Protein AF-A0A150G0C0-F1 (afdb_monomer_lite)

Organism: Gonium pectorale (NCBI:txid33097)

Radius of gyration: 26.47 Å; chains: 1; bounding box: 88×48×53 Å

Foldseek 3Di:
DDDDDDDDPDPDPVPVPDDDDDDDDPDDPVPDDPVVVVVVQCPDPVSVVVDAPPDDVVCCLPPCPDPCVVVDDVVRCPDQLNVQLSLLQVDAQPDDHDSDSVVSNVVSVVVVPVQWDWDQDPPPRDIDTQKDKDKDPWDADPVGTDDPEPDDDPNFTWMWIARVVVRDIDIDGDHHDHDD

Structure (mmCIF, N/CA/C/O backbone):
data_AF-A0A150G0C0-F1
#
_entry.id   AF-A0A150G0C0-F1
#
loop_
_atom_site.group_PDB
_atom_site.id
_atom_site.type_symbol
_atom_site.label_atom_id
_atom_site.label_alt_id
_atom_site.label_comp_id
_atom_site.label_asym_id
_atom_site.label_entity_id
_atom_site.label_seq_id
_atom_site.pdbx_PDB_ins_code
_atom_site.Cartn_x
_atom_site.Cartn_y
_atom_site.Cartn_z
_atom_site.occupancy
_atom_site.B_iso_or_equiv
_atom_site.auth_seq_id
_atom_site.auth_comp_id
_atom_site.auth_asym_id
_atom_site.auth_atom_id
_atom_site.pdbx_PDB_model_num
ATOM 1 N N . MET A 1 1 ? 69.626 -20.879 -21.522 1.00 36.28 1 MET A N 1
ATOM 2 C CA . MET A 1 1 ? 69.870 -21.690 -22.733 1.00 36.28 1 MET A CA 1
ATOM 3 C C . MET A 1 1 ? 69.084 -22.984 -22.584 1.00 36.28 1 MET A C 1
ATOM 5 O O . MET A 1 1 ? 69.017 -23.479 -21.468 1.00 36.28 1 MET A O 1
ATOM 9 N N . VAL A 1 2 ? 68.549 -23.492 -23.699 1.00 30.27 2 VAL A N 1
ATOM 10 C CA . VAL A 1 2 ? 67.695 -24.691 -23.863 1.00 30.27 2 VAL A CA 1
ATOM 11 C C . VAL A 1 2 ? 66.200 -24.449 -23.607 1.00 30.27 2 VAL A C 1
ATOM 13 O O . VAL A 1 2 ? 65.811 -23.893 -22.587 1.00 30.27 2 VAL A O 1
ATOM 16 N N . GLY A 1 3 ? 65.380 -24.830 -24.591 1.00 35.88 3 GLY A N 1
ATOM 17 C CA . GLY A 1 3 ? 63.934 -24.621 -24.627 1.00 35.88 3 GLY A CA 1
ATOM 18 C C . GLY A 1 3 ? 63.169 -25.766 -25.298 1.00 35.88 3 GLY A C 1
ATOM 19 O O . GLY A 1 3 ? 63.693 -26.868 -25.407 1.00 35.88 3 GLY A O 1
ATOM 20 N N . PHE A 1 4 ? 61.973 -25.412 -25.790 1.00 38.12 4 PHE A N 1
ATOM 21 C CA . PHE A 1 4 ? 60.996 -26.142 -26.623 1.00 38.12 4 PHE A CA 1
ATOM 22 C C . PHE A 1 4 ? 60.201 -27.315 -26.018 1.00 38.12 4 PHE A C 1
ATOM 24 O O . PHE A 1 4 ? 60.747 -28.264 -25.471 1.00 38.12 4 PHE A O 1
ATOM 31 N N . GLY A 1 5 ? 58.881 -27.270 -26.252 1.00 28.73 5 GLY A N 1
ATOM 32 C CA . GLY A 1 5 ? 57.941 -28.387 -26.108 1.00 28.73 5 GLY A CA 1
ATOM 33 C C . GLY A 1 5 ? 56.489 -27.904 -26.167 1.00 28.73 5 GLY A C 1
ATOM 34 O O . GLY A 1 5 ? 55.975 -27.391 -25.183 1.00 28.73 5 GLY A O 1
ATOM 35 N N . GLY A 1 6 ? 55.865 -27.982 -27.345 1.00 35.31 6 GLY A N 1
ATOM 36 C CA . GLY A 1 6 ? 54.546 -27.415 -27.632 1.00 35.31 6 GLY A CA 1
ATOM 37 C C . GLY A 1 6 ? 53.336 -28.305 -27.313 1.00 35.31 6 GLY A C 1
ATOM 38 O O . GLY A 1 6 ? 53.461 -29.495 -27.063 1.00 35.31 6 GLY A O 1
ATOM 39 N N . LEU A 1 7 ? 52.175 -27.645 -27.426 1.00 46.19 7 LEU A N 1
ATOM 40 C CA . LEU A 1 7 ? 50.798 -28.123 -27.618 1.00 46.19 7 LEU A CA 1
ATOM 41 C C . LEU A 1 7 ? 50.225 -29.206 -26.684 1.00 46.19 7 LEU A C 1
ATOM 43 O O . LEU A 1 7 ? 50.383 -30.399 -26.910 1.00 46.19 7 LEU A O 1
ATOM 47 N N . ALA A 1 8 ? 49.292 -28.765 -25.839 1.00 33.47 8 ALA A N 1
ATOM 48 C CA . ALA A 1 8 ? 47.972 -29.386 -25.762 1.00 33.47 8 ALA A CA 1
ATOM 49 C C . ALA A 1 8 ? 46.917 -28.279 -25.608 1.00 33.47 8 ALA A C 1
ATOM 51 O O . ALA A 1 8 ? 46.880 -27.566 -24.607 1.00 33.47 8 ALA A O 1
ATOM 52 N N . ARG A 1 9 ? 46.083 -28.092 -26.639 1.00 48.53 9 ARG A N 1
ATOM 53 C CA . ARG A 1 9 ? 44.780 -27.441 -26.474 1.00 48.53 9 ARG A CA 1
ATOM 54 C C . ARG A 1 9 ? 43.940 -28.420 -25.670 1.00 48.53 9 ARG A C 1
ATOM 56 O O . ARG A 1 9 ? 43.545 -29.436 -26.233 1.00 48.53 9 ARG A O 1
ATOM 63 N N . ASP A 1 10 ? 43.691 -28.122 -24.401 1.00 37.78 10 ASP A N 1
ATOM 64 C CA . ASP A 1 10 ? 42.684 -28.850 -23.641 1.00 37.78 10 ASP A CA 1
ATOM 65 C C . ASP A 1 10 ? 41.450 -27.975 -23.409 1.00 37.78 10 ASP A C 1
ATOM 67 O O . ASP A 1 10 ? 41.513 -26.800 -23.036 1.00 37.78 10 ASP A O 1
ATOM 71 N N . HIS A 1 11 ? 40.317 -28.573 -23.745 1.00 43.50 11 HIS A N 1
ATOM 72 C CA . HIS A 1 11 ? 38.978 -28.030 -23.664 1.00 43.50 11 HIS A CA 1
ATOM 73 C C . HIS A 1 11 ? 38.569 -27.960 -22.188 1.00 43.50 11 HIS A C 1
ATOM 75 O O . HIS A 1 11 ? 38.287 -28.998 -21.589 1.00 43.50 11 HIS A O 1
ATOM 81 N N . ARG A 1 12 ? 38.514 -26.741 -21.629 1.00 41.09 12 ARG A N 1
ATOM 82 C CA . ARG A 1 12 ? 37.644 -26.256 -20.525 1.00 41.09 12 ARG A CA 1
ATOM 83 C C . ARG A 1 12 ? 38.339 -25.125 -19.767 1.00 41.09 12 ARG A C 1
ATOM 85 O O . ARG A 1 12 ? 38.672 -25.243 -18.595 1.00 41.09 12 ARG A O 1
ATOM 92 N N . ASP A 1 13 ? 38.523 -23.992 -20.432 1.00 47.03 13 ASP A N 1
ATOM 93 C CA . ASP A 1 13 ? 38.921 -22.763 -19.746 1.00 47.03 13 ASP A CA 1
ATOM 94 C C . ASP A 1 13 ? 37.654 -22.053 -19.228 1.00 47.03 13 ASP A C 1
ATOM 96 O O . ASP A 1 13 ? 37.254 -21.007 -19.732 1.00 47.03 13 ASP A O 1
ATOM 100 N N . LEU A 1 14 ? 36.975 -22.666 -18.244 1.00 43.03 14 LEU A N 1
ATOM 101 C CA . LEU A 1 14 ? 35.836 -22.066 -17.514 1.00 43.03 14 LEU A CA 1
ATOM 102 C C . LEU A 1 14 ? 36.263 -20.854 -16.658 1.00 43.03 14 LEU A C 1
ATOM 104 O O . LEU A 1 14 ? 35.441 -20.241 -15.987 1.00 43.03 14 LEU A O 1
ATOM 108 N N . LEU A 1 15 ? 37.556 -20.517 -16.668 1.00 48.78 15 LEU A N 1
ATOM 109 C CA . LEU A 1 15 ? 38.169 -19.498 -15.825 1.00 48.78 15 LEU A CA 1
ATOM 110 C C . LEU A 1 15 ? 38.477 -18.202 -16.580 1.00 48.78 15 LEU A C 1
ATOM 112 O O . LEU A 1 15 ? 38.728 -17.176 -15.945 1.00 48.78 15 LEU A O 1
ATOM 116 N N . ARG A 1 16 ? 38.403 -18.196 -17.918 1.00 41.88 16 ARG A N 1
ATOM 117 C CA . ARG A 1 16 ? 38.490 -16.960 -18.707 1.00 41.88 16 ARG A CA 1
ATOM 118 C C . ARG A 1 16 ? 37.236 -16.131 -18.455 1.00 41.88 16 ARG A C 1
ATOM 120 O O . ARG A 1 16 ? 36.224 -16.334 -19.113 1.00 41.88 16 ARG A O 1
ATOM 127 N N . ASN A 1 17 ? 37.341 -15.207 -17.499 1.00 40.78 17 ASN A N 1
ATOM 128 C CA . ASN A 1 17 ? 36.330 -14.264 -16.990 1.00 40.78 17 ASN A CA 1
ATOM 129 C C . ASN A 1 17 ? 35.654 -14.650 -15.666 1.00 40.78 17 ASN A C 1
ATOM 131 O O . ASN A 1 17 ? 34.818 -13.885 -15.184 1.00 40.78 17 ASN A O 1
ATOM 135 N N . MET A 1 18 ? 36.035 -15.759 -15.024 1.00 41.16 18 MET A N 1
ATOM 136 C CA . MET A 1 18 ? 35.519 -16.065 -13.688 1.00 41.16 18 MET A CA 1
ATOM 137 C C . MET A 1 18 ? 36.272 -15.233 -12.645 1.00 41.16 18 MET A C 1
ATOM 139 O O . MET A 1 18 ? 37.433 -15.497 -12.334 1.00 41.16 18 MET A O 1
ATOM 143 N N . LYS A 1 19 ? 35.613 -14.204 -12.103 1.00 48.59 19 LYS A N 1
ATOM 144 C CA . LYS A 1 19 ? 36.097 -13.499 -10.912 1.00 48.59 19 LYS A CA 1
ATOM 145 C C . LYS A 1 19 ? 35.823 -14.394 -9.707 1.00 48.59 19 LYS A C 1
ATOM 147 O O . LYS A 1 19 ? 34.670 -14.578 -9.338 1.00 48.59 19 LYS A O 1
ATOM 152 N N . TYR A 1 20 ? 36.865 -14.964 -9.114 1.00 52.53 20 TYR A N 1
ATOM 153 C CA . TYR A 1 20 ? 36.755 -15.721 -7.871 1.00 52.53 20 TYR A CA 1
ATOM 154 C C . TYR A 1 20 ? 37.498 -14.992 -6.755 1.00 52.53 20 TYR A C 1
ATOM 156 O O . TYR A 1 20 ? 38.542 -14.378 -6.979 1.00 52.53 20 TYR A O 1
ATOM 164 N N . MET A 1 21 ? 36.950 -15.063 -5.547 1.00 48.84 21 MET A N 1
ATOM 165 C CA . MET A 1 21 ? 37.600 -14.571 -4.342 1.00 48.84 21 MET A CA 1
ATOM 166 C C . MET A 1 21 ? 38.146 -15.771 -3.574 1.00 48.84 21 MET A C 1
ATOM 168 O O . MET A 1 21 ? 37.416 -16.714 -3.276 1.00 48.84 21 MET A O 1
ATOM 172 N N . VAL A 1 22 ? 39.446 -15.760 -3.279 1.00 52.53 22 VAL A N 1
ATOM 173 C CA . VAL A 1 22 ? 40.073 -16.803 -2.461 1.00 52.53 22 VAL A CA 1
ATOM 174 C C . VAL A 1 22 ? 39.969 -16.386 -1.004 1.00 52.53 22 VAL A C 1
ATOM 176 O O . VAL A 1 22 ? 40.712 -15.516 -0.555 1.00 52.53 22 VAL A O 1
ATOM 179 N N . VAL A 1 23 ? 39.067 -17.023 -0.264 1.00 50.59 23 VAL A N 1
ATOM 180 C CA . VAL A 1 23 ? 38.944 -16.831 1.184 1.00 50.59 23 VAL A CA 1
ATOM 181 C C . VAL A 1 23 ? 39.758 -17.915 1.885 1.00 50.59 23 VAL A C 1
ATOM 183 O O . VAL A 1 23 ? 39.577 -19.110 1.644 1.00 50.59 23 VAL A O 1
ATOM 186 N N . ARG A 1 24 ? 40.714 -17.508 2.725 1.00 47.09 24 ARG A N 1
ATOM 187 C CA . ARG A 1 24 ? 41.631 -18.430 3.407 1.00 47.09 24 ARG A CA 1
ATOM 188 C C . ARG A 1 24 ? 41.090 -18.759 4.797 1.00 47.09 24 ARG A C 1
ATOM 190 O O . ARG A 1 24 ? 41.231 -17.968 5.722 1.00 47.09 24 ARG A O 1
ATOM 197 N N . TYR A 1 25 ? 40.498 -19.940 4.943 1.00 50.56 25 TYR A N 1
ATOM 198 C CA . TYR A 1 25 ? 39.992 -20.413 6.231 1.00 50.56 25 TYR A CA 1
ATOM 199 C C . TYR A 1 25 ? 41.124 -20.818 7.179 1.00 50.56 25 TYR A C 1
ATOM 201 O O . TYR A 1 25 ? 42.035 -21.558 6.806 1.00 50.56 25 TYR A O 1
ATOM 209 N N . THR A 1 26 ? 41.044 -20.367 8.429 1.00 52.22 26 THR A N 1
ATOM 210 C CA . THR A 1 26 ? 42.001 -20.716 9.495 1.00 52.22 26 THR A CA 1
ATOM 211 C C . THR A 1 26 ? 41.556 -21.922 10.329 1.00 52.22 26 THR A C 1
ATOM 213 O O . THR A 1 26 ? 42.377 -22.528 11.018 1.00 52.22 26 THR A O 1
ATOM 216 N N . LYS A 1 27 ? 40.280 -22.324 10.248 1.00 54.88 27 LYS A N 1
ATOM 217 C CA . LYS A 1 27 ? 39.736 -23.494 10.955 1.00 54.88 27 LYS A CA 1
ATOM 218 C C . LYS A 1 27 ? 39.826 -24.765 10.096 1.00 54.88 27 LYS A C 1
ATOM 220 O O . LYS A 1 27 ? 39.721 -24.727 8.873 1.00 54.88 27 LYS A O 1
ATOM 225 N N . HIS A 1 28 ? 40.052 -25.912 10.736 1.00 56.75 28 HIS A N 1
ATOM 226 C CA . HIS A 1 28 ? 40.245 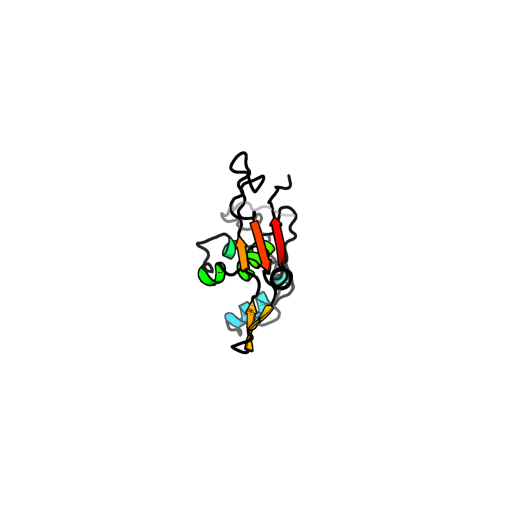-27.195 10.054 1.00 56.75 28 HIS A CA 1
ATOM 227 C C . HIS A 1 28 ? 38.913 -27.764 9.527 1.00 56.75 28 HIS A C 1
ATOM 229 O O . HIS A 1 28 ? 38.108 -28.276 10.300 1.00 56.75 28 HIS A O 1
ATOM 235 N N . TYR A 1 29 ? 38.714 -27.715 8.204 1.00 49.56 29 TYR A N 1
ATOM 236 C CA . TYR A 1 29 ? 37.460 -28.078 7.519 1.00 49.56 29 TYR A CA 1
ATOM 237 C C . TYR A 1 29 ? 36.931 -29.492 7.826 1.00 49.56 29 TYR A C 1
ATOM 239 O O . TYR A 1 29 ? 35.728 -29.719 7.819 1.00 49.56 29 TYR A O 1
ATOM 247 N N . HIS A 1 30 ? 37.814 -30.448 8.131 1.00 56.47 30 HIS A N 1
ATOM 248 C CA . HIS A 1 30 ? 37.457 -31.857 8.334 1.00 56.47 30 HIS A CA 1
ATOM 249 C C . HIS A 1 30 ? 36.763 -32.145 9.677 1.00 56.47 30 HIS A C 1
ATOM 251 O O . HIS A 1 30 ? 36.457 -33.300 9.964 1.00 56.47 30 HIS A O 1
ATOM 257 N N . LYS A 1 31 ? 36.554 -31.126 10.521 1.00 55.34 31 LYS A N 1
ATOM 258 C CA . LYS A 1 31 ? 35.913 -31.268 11.840 1.00 55.34 31 LYS A CA 1
ATOM 259 C C . LYS A 1 31 ? 34.609 -30.481 11.994 1.00 55.34 31 LYS A C 1
ATOM 261 O O . LYS A 1 31 ? 34.035 -30.525 13.074 1.00 55.34 31 LYS A O 1
ATOM 266 N N . MET A 1 32 ? 34.158 -29.772 10.960 1.00 58.56 32 MET A N 1
ATOM 267 C CA . MET A 1 32 ? 32.918 -28.988 11.002 1.00 58.56 32 MET A CA 1
ATOM 268 C C . MET A 1 32 ? 31.752 -29.759 10.398 1.00 58.56 32 MET A C 1
ATOM 270 O O . MET A 1 32 ? 31.908 -30.426 9.374 1.00 58.56 32 MET A O 1
ATOM 274 N N . GLN A 1 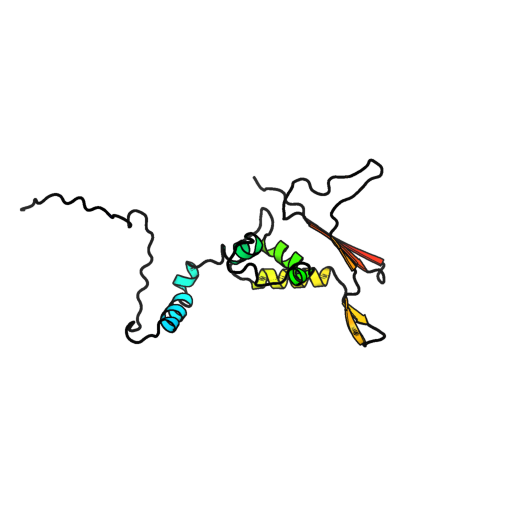33 ? 30.567 -29.622 10.994 1.00 66.88 33 GLN A N 1
ATOM 275 C CA . GLN A 1 33 ? 29.334 -30.039 10.327 1.00 66.88 33 GLN A CA 1
ATOM 276 C C . GLN A 1 33 ? 29.027 -29.093 9.156 1.00 66.88 33 GLN A C 1
ATOM 278 O O . GLN A 1 33 ? 29.358 -27.908 9.203 1.00 66.88 33 GLN A O 1
ATOM 283 N N . GLY A 1 34 ? 28.368 -29.591 8.103 1.00 62.78 34 GLY A N 1
ATOM 284 C CA . GLY A 1 34 ? 28.079 -28.789 6.902 1.00 62.78 34 GLY A CA 1
ATOM 285 C C . GLY A 1 34 ? 27.328 -27.483 7.199 1.00 62.78 34 GLY A C 1
ATOM 286 O O . GLY A 1 34 ? 27.612 -26.459 6.586 1.00 62.78 34 GLY A O 1
ATOM 287 N N . GLN A 1 35 ? 26.438 -27.487 8.195 1.00 62.12 35 GLN A N 1
ATOM 288 C CA . GLN A 1 35 ? 25.717 -26.290 8.641 1.00 62.12 35 GLN A CA 1
ATOM 289 C C . GLN A 1 35 ? 26.616 -25.264 9.348 1.00 62.12 35 GLN A C 1
ATOM 291 O O . GLN A 1 35 ? 26.432 -24.064 9.156 1.00 62.12 35 GLN A O 1
ATOM 296 N N . GLU A 1 36 ? 27.611 -25.704 10.121 1.00 65.75 36 GLU A N 1
ATOM 297 C CA . GLU A 1 36 ? 28.559 -24.809 10.800 1.00 65.75 36 GLU A CA 1
ATOM 298 C C . GLU A 1 36 ? 29.496 -24.129 9.799 1.00 65.75 36 GLU A C 1
ATOM 300 O O . GLU A 1 36 ? 29.775 -22.941 9.929 1.00 65.75 36 GLU A O 1
ATOM 305 N N . LEU A 1 37 ? 29.919 -24.854 8.757 1.00 69.69 37 LEU A N 1
ATOM 306 C CA . LEU A 1 37 ? 30.723 -24.295 7.669 1.00 69.69 37 LEU A CA 1
ATOM 307 C C . LEU A 1 37 ? 29.965 -23.189 6.924 1.00 69.69 37 LEU A C 1
ATOM 309 O O . LEU A 1 37 ? 30.521 -22.119 6.692 1.00 69.69 37 LEU A O 1
ATOM 313 N N . LEU A 1 38 ? 28.701 -23.443 6.567 1.00 61.12 38 LEU A N 1
ATOM 314 C CA . LEU A 1 38 ? 27.849 -22.458 5.897 1.00 61.12 38 LEU A CA 1
ATOM 315 C C . LEU A 1 38 ? 27.604 -21.241 6.793 1.00 61.12 38 LEU A C 1
ATOM 317 O O . LEU A 1 38 ? 27.706 -20.110 6.332 1.00 61.12 38 LEU A O 1
ATOM 321 N N . THR A 1 39 ? 27.348 -21.466 8.081 1.00 66.38 39 THR A N 1
ATOM 322 C CA . THR A 1 39 ? 27.113 -20.386 9.049 1.00 66.38 39 THR A CA 1
ATOM 323 C C . THR A 1 39 ? 28.349 -19.504 9.219 1.00 66.38 39 THR A C 1
ATOM 325 O O . THR A 1 39 ? 28.232 -18.284 9.169 1.00 66.38 39 THR A O 1
ATOM 328 N N . ASP A 1 40 ? 29.539 -20.088 9.372 1.00 67.50 40 ASP A N 1
ATOM 329 C CA . ASP A 1 40 ? 30.785 -19.317 9.460 1.00 67.50 40 ASP A CA 1
ATOM 330 C C . ASP A 1 40 ? 31.075 -18.573 8.139 1.00 67.50 40 ASP A C 1
ATOM 332 O O . ASP A 1 40 ? 31.573 -17.452 8.175 1.00 67.50 40 ASP A O 1
ATOM 336 N N . LEU A 1 41 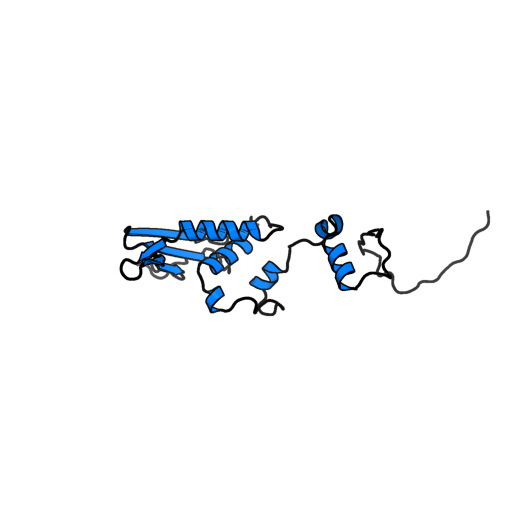? 30.739 -19.161 6.981 1.00 66.69 41 LEU A N 1
ATOM 337 C CA . LEU A 1 41 ? 30.967 -18.560 5.659 1.00 66.69 41 LEU A CA 1
ATOM 338 C C . LEU A 1 41 ? 30.060 -17.353 5.409 1.00 66.69 41 LEU A C 1
ATOM 340 O O . LEU A 1 41 ? 30.537 -16.312 4.970 1.00 66.69 41 LEU A O 1
ATOM 344 N N . PHE A 1 42 ? 28.767 -17.467 5.717 1.00 61.72 42 PHE A N 1
ATOM 345 C CA . PHE A 1 42 ? 27.802 -16.374 5.548 1.00 61.72 42 PHE A CA 1
ATOM 346 C C . PHE A 1 42 ? 27.954 -15.258 6.590 1.00 61.72 42 PHE A C 1
ATOM 348 O O . PHE A 1 42 ? 27.435 -14.158 6.396 1.00 61.72 42 PHE A O 1
ATOM 355 N N . ASN A 1 43 ? 28.679 -15.516 7.679 1.00 66.50 43 ASN A N 1
ATOM 356 C CA . ASN A 1 43 ? 29.011 -14.514 8.690 1.00 66.50 43 ASN A CA 1
ATOM 357 C C . ASN A 1 43 ? 30.371 -13.833 8.459 1.00 66.50 43 ASN A C 1
ATOM 359 O O . ASN A 1 43 ? 30.734 -12.936 9.221 1.00 66.50 43 ASN A O 1
ATOM 363 N N . ASP A 1 44 ? 31.128 -14.226 7.430 1.00 71.75 44 ASP A N 1
ATOM 364 C CA . ASP A 1 44 ? 32.393 -13.580 7.087 1.00 71.75 44 ASP A CA 1
ATOM 365 C C . ASP A 1 44 ? 32.146 -12.202 6.448 1.00 71.75 44 ASP A C 1
ATOM 367 O O . ASP A 1 44 ? 31.401 -12.061 5.479 1.00 71.75 44 ASP A O 1
ATOM 371 N N . GLY A 1 45 ? 32.782 -11.166 6.998 1.00 55.78 45 GLY A N 1
ATOM 372 C CA . GLY A 1 45 ? 32.556 -9.779 6.590 1.00 55.78 45 GLY A CA 1
ATOM 373 C C . GLY A 1 45 ? 33.002 -9.445 5.162 1.00 55.78 45 GLY A C 1
ATOM 374 O O . GLY A 1 45 ? 32.512 -8.467 4.606 1.00 55.78 45 GLY A O 1
ATOM 375 N N . GLU A 1 46 ? 33.899 -10.222 4.546 1.00 57.94 46 GLU A N 1
ATOM 376 C CA . GLU A 1 46 ? 34.249 -10.073 3.126 1.00 57.94 46 GLU A CA 1
ATOM 377 C C . GLU A 1 46 ? 33.267 -10.836 2.230 1.00 57.94 46 GLU A C 1
ATOM 379 O O . GLU A 1 46 ? 32.911 -10.350 1.158 1.00 57.94 46 GLU A O 1
ATOM 384 N N . VAL A 1 47 ? 32.751 -11.981 2.689 1.00 59.34 47 VAL A N 1
ATOM 385 C CA . VAL A 1 47 ? 31.677 -12.718 1.999 1.00 59.34 47 VAL A CA 1
ATOM 386 C C . VAL A 1 47 ? 30.371 -11.919 1.999 1.00 59.34 47 VAL A C 1
ATOM 388 O O . VAL A 1 47 ? 29.711 -11.817 0.966 1.00 59.34 47 VAL A O 1
ATOM 391 N N . GLN A 1 48 ? 30.035 -11.264 3.111 1.00 56.25 48 GLN A N 1
ATOM 392 C CA . GLN A 1 48 ? 28.869 -10.379 3.214 1.00 56.25 48 GLN A CA 1
ATOM 393 C C . GLN A 1 48 ? 28.971 -9.143 2.313 1.00 56.25 48 GLN A C 1
ATOM 395 O O . GLN A 1 48 ? 27.955 -8.645 1.844 1.00 56.25 48 GLN A O 1
ATOM 400 N N . LYS A 1 49 ? 30.184 -8.667 2.008 1.00 54.22 49 LYS A N 1
ATOM 401 C CA . LYS A 1 49 ? 30.387 -7.581 1.030 1.00 54.22 49 LYS A CA 1
ATOM 402 C C . LYS A 1 49 ? 30.110 -8.013 -0.411 1.00 54.22 49 LYS A C 1
ATOM 404 O O . LYS A 1 49 ? 29.920 -7.155 -1.267 1.00 54.22 49 LYS A O 1
ATOM 409 N N . VAL A 1 50 ? 30.125 -9.317 -0.690 1.00 48.47 50 VAL A N 1
ATOM 410 C CA . VAL A 1 50 ? 29.877 -9.888 -2.025 1.00 48.47 50 VAL A CA 1
ATOM 411 C C . VAL A 1 50 ? 28.442 -10.414 -2.159 1.00 48.47 50 VAL A C 1
ATOM 413 O O . VAL A 1 50 ? 27.892 -10.391 -3.257 1.00 48.47 50 VAL A O 1
ATOM 416 N N . LEU A 1 51 ? 27.815 -10.855 -1.063 1.00 45.50 51 LEU A N 1
ATOM 417 C CA . LEU A 1 51 ? 26.416 -11.294 -1.011 1.00 45.50 51 LEU A CA 1
ATOM 418 C C . LEU A 1 51 ? 25.487 -10.118 -0.675 1.00 45.50 51 LEU A C 1
ATOM 420 O O . LEU A 1 51 ? 25.124 -9.889 0.475 1.00 45.50 51 LEU A O 1
ATOM 424 N N . GLN A 1 52 ? 25.115 -9.362 -1.701 1.00 46.34 52 GLN A N 1
ATOM 425 C CA . GLN A 1 52 ? 24.273 -8.171 -1.602 1.00 46.34 52 GLN A CA 1
ATOM 426 C C . GLN A 1 52 ? 22.772 -8.534 -1.525 1.00 46.34 52 GLN A C 1
ATOM 428 O O . GLN A 1 52 ? 22.317 -9.406 -2.271 1.00 46.34 52 GLN A O 1
ATOM 433 N N . ILE A 1 53 ? 21.972 -7.841 -0.692 1.00 51.91 53 ILE A N 1
ATOM 434 C CA . ILE A 1 53 ? 20.493 -7.844 -0.785 1.00 51.91 53 ILE A CA 1
ATOM 435 C C . ILE A 1 53 ? 20.105 -7.062 -2.047 1.00 51.91 53 ILE A C 1
ATOM 437 O O . ILE A 1 53 ? 19.660 -5.922 -1.984 1.00 51.91 53 ILE A O 1
ATOM 441 N N . SER A 1 54 ? 20.323 -7.652 -3.218 1.00 50.62 54 SER A N 1
ATOM 442 C CA . SER A 1 54 ? 19.874 -7.061 -4.479 1.00 50.62 54 SER A CA 1
ATOM 443 C C . SER A 1 54 ? 18.527 -7.644 -4.913 1.00 50.62 54 SER A C 1
ATOM 445 O O . SER A 1 54 ? 17.624 -6.884 -5.267 1.00 50.62 54 SER A O 1
ATOM 447 N N . ASP A 1 55 ? 18.325 -8.965 -4.797 1.00 63.12 55 ASP A N 1
ATOM 448 C CA . ASP A 1 55 ? 17.335 -9.612 -5.669 1.00 63.12 55 ASP A CA 1
ATOM 449 C C . ASP A 1 55 ? 16.233 -10.402 -4.949 1.00 63.12 55 ASP A C 1
ATOM 451 O O . ASP A 1 55 ? 15.096 -10.326 -5.387 1.00 63.12 55 ASP A O 1
ATOM 455 N N . LEU A 1 56 ? 16.472 -11.055 -3.805 1.00 77.06 56 LEU A N 1
ATOM 456 C CA . LEU A 1 56 ? 15.476 -11.984 -3.229 1.00 77.06 56 LEU A CA 1
ATOM 457 C C . LEU A 1 56 ? 14.180 -11.316 -2.740 1.00 77.06 56 LEU A C 1
ATOM 459 O O . LEU A 1 56 ? 13.095 -11.862 -2.919 1.00 77.06 56 LEU A O 1
ATOM 463 N N . LEU A 1 57 ? 14.264 -10.132 -2.121 1.00 80.56 57 LEU A N 1
ATOM 464 C CA . LEU A 1 57 ? 13.069 -9.425 -1.639 1.00 80.56 57 LEU A CA 1
ATOM 465 C C . LEU A 1 57 ? 12.241 -8.867 -2.805 1.00 80.56 57 LEU A C 1
ATOM 467 O O . LEU A 1 57 ? 11.013 -8.900 -2.768 1.00 80.56 57 LEU A O 1
ATOM 471 N N . ARG A 1 58 ? 12.905 -8.355 -3.848 1.00 79.44 58 ARG A N 1
ATOM 472 C CA . ARG A 1 58 ? 12.220 -7.873 -5.055 1.00 79.44 58 ARG A CA 1
ATOM 473 C C . ARG A 1 58 ? 11.687 -9.023 -5.889 1.00 79.44 58 ARG A C 1
ATOM 475 O O . ARG A 1 58 ? 10.573 -8.917 -6.380 1.00 79.44 58 ARG A O 1
ATOM 482 N N . GLU A 1 59 ? 12.441 -10.109 -6.001 1.00 80.06 59 GLU A N 1
ATOM 483 C CA . GLU A 1 59 ? 12.005 -11.364 -6.602 1.00 80.06 59 GLU A CA 1
ATOM 484 C C . GLU A 1 59 ? 10.753 -11.869 -5.895 1.00 80.06 59 GLU A C 1
ATOM 486 O O . GLU A 1 59 ? 9.747 -12.079 -6.551 1.00 80.06 59 GLU A O 1
ATOM 491 N N . TYR A 1 60 ? 10.744 -11.928 -4.565 1.00 82.75 60 TYR A N 1
ATOM 492 C CA . TYR A 1 60 ? 9.549 -12.291 -3.809 1.00 82.75 60 TYR A CA 1
ATOM 493 C C . TYR A 1 60 ? 8.333 -11.385 -4.111 1.00 82.75 60 TYR A C 1
ATOM 495 O O . TYR A 1 60 ? 7.214 -11.872 -4.254 1.00 82.75 60 TYR A O 1
ATOM 503 N N . LEU A 1 61 ? 8.522 -10.065 -4.241 1.00 82.19 61 LEU A N 1
ATOM 504 C CA . LEU A 1 61 ? 7.416 -9.131 -4.511 1.00 82.19 61 LEU A CA 1
ATOM 505 C C . LEU A 1 61 ? 6.930 -9.143 -5.972 1.00 82.19 61 LEU A C 1
ATOM 507 O O . LEU A 1 61 ? 5.756 -8.854 -6.238 1.00 82.19 61 LEU A O 1
ATOM 511 N N . LEU A 1 62 ? 7.830 -9.410 -6.921 1.00 79.31 62 LEU A N 1
ATOM 512 C CA . LEU A 1 62 ? 7.595 -9.253 -8.359 1.00 79.31 62 LEU A CA 1
ATOM 513 C C . LEU A 1 62 ? 7.400 -10.578 -9.102 1.00 79.31 62 LEU A C 1
ATOM 515 O O . LEU A 1 62 ? 6.756 -10.566 -10.147 1.00 79.31 62 LEU A O 1
ATOM 519 N N . ASN A 1 63 ? 7.937 -11.682 -8.585 1.00 78.38 63 ASN A N 1
ATOM 520 C CA . ASN A 1 63 ? 7.853 -13.015 -9.167 1.00 78.38 63 ASN A CA 1
ATOM 521 C C . ASN A 1 63 ? 6.872 -13.885 -8.366 1.00 78.38 63 ASN A C 1
ATOM 523 O O . ASN A 1 63 ? 7.181 -14.362 -7.271 1.00 78.38 63 ASN A O 1
ATOM 527 N N . GLU A 1 64 ? 5.692 -14.104 -8.945 1.00 76.38 64 GLU A N 1
ATOM 528 C CA . GLU A 1 64 ? 4.635 -14.949 -8.373 1.00 76.38 64 GLU A CA 1
ATOM 529 C C . GLU A 1 64 ? 5.046 -16.427 -8.276 1.00 76.38 64 GLU A C 1
ATOM 531 O O . GLU A 1 64 ? 4.514 -17.145 -7.436 1.00 76.38 64 GLU A O 1
ATOM 536 N N . ASP A 1 65 ? 6.048 -16.852 -9.052 1.00 77.38 65 ASP A N 1
ATOM 537 C CA . ASP A 1 65 ? 6.594 -18.213 -9.039 1.00 77.38 65 ASP A CA 1
ATOM 538 C C . ASP A 1 65 ? 7.827 -18.357 -8.128 1.00 77.38 65 ASP A C 1
ATOM 540 O O . ASP A 1 65 ? 8.511 -19.383 -8.156 1.00 77.38 65 ASP A O 1
ATOM 544 N N . SER A 1 66 ? 8.171 -17.329 -7.343 1.00 80.50 66 SER A N 1
ATOM 545 C CA . SER A 1 66 ? 9.315 -17.423 -6.433 1.00 80.50 66 SER A CA 1
ATOM 546 C C . SER A 1 66 ? 9.093 -18.512 -5.381 1.00 80.50 66 SER A C 1
ATOM 548 O O . SER A 1 66 ? 7.978 -18.725 -4.902 1.00 80.50 66 SER A O 1
ATOM 550 N N . GLU A 1 67 ? 10.175 -19.155 -4.934 1.00 78.50 67 GLU A N 1
ATOM 551 C CA . GLU A 1 67 ? 10.119 -20.163 -3.858 1.00 78.50 67 GLU A CA 1
ATOM 552 C C . GLU A 1 67 ? 9.483 -19.617 -2.567 1.00 78.50 67 GLU A C 1
ATOM 554 O O . GLU A 1 67 ? 8.980 -20.369 -1.734 1.00 78.50 67 GLU A O 1
ATOM 559 N N . ASN A 1 68 ? 9.483 -18.291 -2.422 1.00 77.75 68 ASN A N 1
ATOM 560 C CA . ASN A 1 68 ? 8.969 -17.569 -1.274 1.00 77.75 68 ASN A CA 1
ATOM 561 C C . ASN A 1 68 ? 7.560 -16.994 -1.485 1.00 77.75 68 ASN A C 1
ATOM 563 O O . ASN A 1 68 ? 7.043 -16.383 -0.557 1.00 77.75 68 ASN A O 1
ATOM 567 N N . ALA A 1 69 ? 6.921 -17.159 -2.649 1.00 72.38 69 ALA A N 1
ATOM 568 C CA . ALA A 1 69 ? 5.664 -16.480 -2.997 1.00 72.38 69 ALA A CA 1
ATOM 569 C C . ALA A 1 69 ? 4.520 -16.710 -1.987 1.00 72.38 69 ALA A C 1
ATOM 571 O O . ALA A 1 69 ? 3.657 -15.851 -1.830 1.00 72.38 69 ALA A O 1
ATOM 572 N N . GLY A 1 70 ? 4.545 -17.834 -1.262 1.00 79.44 70 GLY A N 1
ATOM 573 C CA . GLY A 1 70 ? 3.574 -18.185 -0.220 1.00 79.44 70 GLY A CA 1
ATOM 574 C C . GLY A 1 70 ? 3.921 -17.732 1.204 1.00 79.44 70 GLY A C 1
ATOM 575 O O . GLY A 1 70 ? 3.305 -18.228 2.143 1.00 79.44 70 GLY A O 1
ATOM 576 N N . LEU A 1 71 ? 4.914 -16.853 1.405 1.00 83.75 71 LEU A N 1
ATOM 577 C CA . LEU A 1 71 ? 5.294 -16.378 2.747 1.00 83.75 71 LEU A CA 1
ATOM 578 C C . LEU A 1 71 ? 4.182 -15.589 3.455 1.00 83.75 71 LEU A C 1
ATOM 580 O O . LEU A 1 71 ? 4.121 -15.620 4.681 1.00 83.75 71 LEU A O 1
ATOM 584 N N . TYR A 1 72 ? 3.337 -14.889 2.697 1.00 84.75 72 TYR A N 1
ATOM 585 C CA . TYR A 1 72 ? 2.182 -14.147 3.202 1.00 84.75 72 TYR A CA 1
ATOM 586 C C . TYR A 1 72 ? 0.948 -14.482 2.365 1.00 84.75 72 TYR A C 1
ATOM 588 O O . TYR A 1 72 ? 1.041 -14.649 1.148 1.00 84.75 72 TYR A O 1
ATOM 596 N N . THR A 1 73 ? -0.201 -14.557 3.027 1.00 88.62 73 THR A N 1
ATOM 597 C CA . THR A 1 73 ? -1.511 -14.783 2.401 1.00 88.62 73 THR A CA 1
ATOM 598 C C . THR A 1 73 ? -1.967 -13.573 1.587 1.00 88.62 73 THR A C 1
ATOM 600 O O . THR A 1 73 ? -1.497 -12.453 1.798 1.00 88.62 73 THR A O 1
ATOM 603 N N . ASP A 1 74 ? -2.912 -13.769 0.666 1.00 88.25 74 ASP A N 1
ATOM 604 C CA . ASP A 1 74 ? -3.471 -12.662 -0.118 1.00 88.25 74 ASP A CA 1
ATOM 605 C C . ASP A 1 74 ? -4.178 -11.638 0.783 1.00 88.25 74 ASP A C 1
ATOM 607 O O . ASP A 1 74 ? -4.056 -10.433 0.561 1.00 88.25 74 ASP A O 1
ATOM 611 N N . GLU A 1 75 ? -4.824 -12.094 1.861 1.00 88.12 75 GLU A N 1
ATOM 612 C CA . GLU A 1 75 ? -5.448 -11.225 2.858 1.00 88.12 75 GLU A CA 1
ATOM 613 C C . GLU A 1 75 ? -4.421 -10.347 3.589 1.00 88.12 75 GLU A C 1
ATOM 615 O O . GLU A 1 75 ? -4.647 -9.148 3.760 1.00 88.12 75 GLU A O 1
ATOM 620 N N . GLU A 1 76 ? -3.271 -10.908 3.978 1.00 88.31 76 GLU A N 1
ATOM 621 C CA . GLU A 1 76 ? -2.170 -10.140 4.578 1.00 88.31 76 GLU A CA 1
ATOM 622 C C . GLU A 1 76 ? -1.568 -9.152 3.574 1.00 88.31 76 GLU A C 1
ATOM 624 O O . GLU A 1 76 ? -1.214 -8.024 3.930 1.00 88.31 76 GLU A O 1
ATOM 629 N N . ARG A 1 77 ? -1.489 -9.541 2.295 1.00 86.56 77 ARG A N 1
ATOM 630 C CA . ARG A 1 77 ? -0.996 -8.671 1.219 1.00 86.56 77 ARG A CA 1
ATOM 631 C C . ARG A 1 77 ? -1.972 -7.543 0.875 1.00 86.56 77 ARG A C 1
ATOM 633 O O . ARG A 1 77 ? -1.560 -6.514 0.330 1.00 86.56 77 ARG A O 1
ATOM 640 N N . ASP A 1 78 ? -3.248 -7.695 1.209 1.00 88.94 78 ASP A N 1
ATOM 641 C CA . ASP A 1 78 ? -4.272 -6.662 1.064 1.00 88.94 78 ASP A CA 1
ATOM 642 C C . ASP A 1 78 ? -4.287 -5.644 2.211 1.00 88.94 78 ASP A C 1
ATOM 644 O O . ASP A 1 78 ? -4.867 -4.561 2.067 1.00 88.94 78 ASP A O 1
ATOM 648 N N . GLU A 1 79 ? -3.581 -5.907 3.313 1.00 92.81 79 GLU A N 1
ATOM 649 C CA . GLU A 1 79 ? -3.447 -4.934 4.390 1.00 92.81 79 GLU A CA 1
ATOM 650 C C . GLU A 1 79 ? -2.706 -3.668 3.934 1.00 92.81 79 GLU A C 1
ATOM 652 O O . GLU A 1 79 ? -1.675 -3.704 3.259 1.00 92.81 79 GLU A O 1
ATOM 657 N N . LEU A 1 80 ? -3.183 -2.500 4.383 1.00 92.81 80 LEU A N 1
ATOM 658 C CA . LEU A 1 80 ? -2.568 -1.213 4.040 1.00 92.81 80 LEU A CA 1
ATOM 659 C C . LEU A 1 80 ? -1.074 -1.176 4.386 1.00 92.81 80 LEU A C 1
ATOM 661 O O . LEU A 1 80 ? -0.280 -0.645 3.614 1.00 92.81 80 LEU A O 1
ATOM 665 N N . LEU A 1 81 ? -0.683 -1.719 5.542 1.00 94.88 81 LEU A N 1
ATOM 666 C CA . LEU A 1 81 ? 0.714 -1.706 5.971 1.00 94.88 81 LEU A CA 1
ATOM 667 C C . LEU A 1 81 ? 1.606 -2.504 5.010 1.00 94.88 81 LEU A C 1
ATOM 669 O O . LEU A 1 81 ? 2.699 -2.036 4.687 1.00 94.88 81 LEU A O 1
ATOM 673 N N . TRP A 1 82 ? 1.116 -3.643 4.508 1.00 94.12 82 TRP A N 1
ATOM 674 C CA . TRP A 1 82 ? 1.802 -4.417 3.479 1.00 94.12 82 TRP A CA 1
ATOM 675 C C . TRP A 1 82 ? 1.949 -3.623 2.186 1.00 94.12 82 TRP A C 1
ATOM 677 O O . TRP A 1 82 ? 3.047 -3.510 1.647 1.00 94.12 82 TRP A O 1
ATOM 687 N N . ARG A 1 83 ? 0.862 -3.005 1.711 1.00 93.88 83 ARG A N 1
ATOM 688 C CA . ARG A 1 83 ? 0.881 -2.197 0.483 1.00 93.88 83 ARG A CA 1
ATOM 689 C C . ARG A 1 83 ? 1.873 -1.038 0.570 1.00 93.88 83 ARG A C 1
ATOM 691 O O . ARG A 1 83 ? 2.613 -0.786 -0.376 1.00 93.88 83 ARG A O 1
ATOM 698 N N . LEU A 1 84 ? 1.930 -0.345 1.709 1.00 94.12 84 LEU A N 1
ATOM 699 C CA . LEU A 1 84 ? 2.922 0.711 1.935 1.00 94.12 84 LEU A CA 1
ATOM 700 C C . LEU A 1 84 ? 4.348 0.151 1.903 1.00 94.12 84 LEU A C 1
ATOM 702 O O . LEU A 1 84 ? 5.210 0.751 1.266 1.00 94.12 84 LEU A O 1
ATOM 706 N N . PHE A 1 85 ? 4.581 -1.002 2.534 1.00 93.62 85 PHE A N 1
ATOM 707 C CA . PHE A 1 85 ? 5.871 -1.688 2.507 1.00 93.62 85 PHE A CA 1
ATOM 708 C C . PHE A 1 85 ? 6.306 -2.086 1.097 1.00 93.62 85 PHE A C 1
ATOM 710 O O . PHE A 1 85 ? 7.412 -1.731 0.689 1.00 93.62 85 PHE A O 1
ATOM 717 N N . GLU A 1 86 ? 5.428 -2.725 0.324 1.00 91.44 86 GLU A N 1
ATOM 718 C CA . GLU A 1 86 ? 5.669 -3.054 -1.084 1.00 91.44 86 GLU A CA 1
ATOM 719 C C . GLU A 1 86 ? 6.073 -1.798 -1.871 1.00 91.44 86 GLU A C 1
ATOM 721 O O . GLU A 1 86 ? 7.081 -1.801 -2.581 1.00 91.44 86 GLU A O 1
ATOM 726 N N . HIS A 1 87 ? 5.358 -0.684 -1.683 1.00 91.88 87 HIS A N 1
ATOM 727 C CA . HIS A 1 87 ? 5.695 0.572 -2.346 1.00 91.88 87 HIS A CA 1
ATOM 728 C C . HIS A 1 87 ? 7.059 1.135 -1.922 1.00 91.88 87 HIS A C 1
ATOM 730 O O . HIS A 1 87 ? 7.790 1.645 -2.770 1.00 91.88 87 HIS A O 1
ATOM 736 N N . MET A 1 88 ? 7.436 1.032 -0.645 1.00 90.31 88 MET A N 1
ATOM 737 C CA . MET A 1 88 ? 8.750 1.496 -0.183 1.00 90.31 88 MET A CA 1
ATOM 738 C C . MET A 1 88 ? 9.889 0.648 -0.758 1.00 90.31 88 MET A C 1
ATOM 740 O O . MET A 1 88 ? 10.902 1.207 -1.175 1.00 90.31 88 MET A O 1
ATOM 744 N N . VAL A 1 89 ? 9.716 -0.676 -0.827 1.00 87.75 89 VAL A N 1
ATOM 745 C CA . VAL A 1 89 ? 10.728 -1.597 -1.367 1.00 87.75 89 VAL A CA 1
ATOM 746 C C . VAL A 1 89 ? 10.895 -1.426 -2.874 1.00 87.75 89 VAL A C 1
ATOM 748 O O . VAL A 1 89 ? 12.019 -1.339 -3.374 1.00 87.75 89 VAL A O 1
ATOM 751 N N . LEU A 1 90 ? 9.788 -1.388 -3.618 1.00 85.62 90 LEU A N 1
ATOM 752 C CA . LEU A 1 90 ? 9.824 -1.224 -5.071 1.00 85.62 90 LEU A CA 1
ATOM 753 C C . LEU A 1 90 ? 10.318 0.176 -5.466 1.00 85.62 90 LEU A C 1
ATOM 755 O O . LEU A 1 90 ? 11.027 0.311 -6.461 1.00 85.62 90 LEU A O 1
ATOM 759 N N . GLY A 1 91 ? 10.021 1.195 -4.653 1.00 84.75 91 GLY A N 1
ATOM 760 C CA . GLY A 1 91 ? 10.577 2.533 -4.813 1.00 84.75 91 GLY A CA 1
ATOM 761 C C . GLY A 1 91 ? 10.084 3.270 -6.062 1.00 84.75 91 GLY A C 1
ATOM 762 O O . GLY A 1 91 ? 9.077 2.898 -6.649 1.00 84.75 91 GLY A O 1
ATOM 763 N N . GLY A 1 92 ? 10.770 4.345 -6.448 1.00 78.62 92 GLY A N 1
ATOM 764 C CA . GLY A 1 92 ? 10.544 5.105 -7.680 1.00 78.62 92 GLY A CA 1
ATOM 765 C C . GLY A 1 92 ? 11.788 5.118 -8.573 1.00 78.62 92 GLY A C 1
ATOM 766 O O . GLY A 1 92 ? 12.776 4.442 -8.304 1.00 78.62 92 GLY A O 1
ATOM 767 N N . SER A 1 93 ? 11.776 5.923 -9.635 1.00 72.19 93 SER A N 1
ATOM 768 C CA . SER A 1 93 ? 12.869 5.972 -10.621 1.00 72.19 93 SER A CA 1
ATOM 769 C C . SER A 1 93 ? 14.219 6.461 -10.080 1.00 72.19 93 SER A C 1
ATOM 771 O O . SER A 1 93 ? 15.254 6.133 -10.650 1.00 72.19 93 SER A O 1
ATOM 773 N N . CYS A 1 94 ? 14.221 7.184 -8.959 1.00 70.31 94 CYS A N 1
ATOM 774 C CA . CYS A 1 94 ? 15.432 7.632 -8.262 1.00 70.31 94 CYS A CA 1
ATOM 775 C C . CYS A 1 94 ? 15.658 6.902 -6.925 1.00 70.31 94 CYS A C 1
ATOM 777 O O . CYS A 1 94 ? 16.325 7.442 -6.041 1.00 70.31 94 CYS A O 1
ATOM 779 N N . SER A 1 95 ? 15.061 5.722 -6.723 1.00 70.31 95 SER A N 1
ATOM 780 C CA . SER A 1 95 ? 15.210 4.996 -5.461 1.00 70.31 95 SER A CA 1
ATOM 781 C C . SER A 1 95 ? 16.626 4.472 -5.265 1.00 70.31 95 SER A C 1
ATOM 783 O O . SER A 1 95 ? 17.187 3.805 -6.130 1.00 70.31 95 SER A O 1
ATOM 785 N N . GLN A 1 96 ? 17.178 4.759 -4.088 1.00 70.62 96 GLN A N 1
ATOM 786 C CA . GLN A 1 96 ? 18.411 4.146 -3.617 1.00 70.62 96 GLN A CA 1
ATOM 787 C C . GLN A 1 96 ? 18.067 2.797 -2.990 1.00 70.62 96 GLN A C 1
ATOM 789 O O . GLN A 1 96 ? 17.088 2.668 -2.249 1.00 70.62 96 GLN A O 1
ATOM 794 N N . PHE A 1 97 ? 18.837 1.782 -3.355 1.00 69.38 97 PHE A N 1
ATOM 795 C CA . PHE A 1 97 ? 18.687 0.447 -2.805 1.00 69.38 97 PHE A CA 1
ATOM 796 C C . PHE A 1 97 ? 19.237 0.414 -1.382 1.00 69.38 97 PHE A C 1
ATOM 798 O O . PHE A 1 97 ? 20.282 0.999 -1.110 1.00 69.38 97 PHE A O 1
ATOM 805 N N . GLU A 1 98 ? 18.521 -0.266 -0.491 1.00 75.44 98 GLU A N 1
ATOM 806 C CA . GLU A 1 98 ? 18.970 -0.514 0.874 1.00 75.44 98 GLU A CA 1
ATOM 807 C C . GLU A 1 98 ? 19.438 -1.964 0.989 1.00 75.44 98 GLU A C 1
ATOM 809 O O . GLU A 1 98 ? 18.720 -2.885 0.600 1.00 75.44 98 GLU A O 1
ATOM 814 N N . ASP A 1 99 ? 20.611 -2.170 1.586 1.00 73.81 99 ASP A N 1
ATOM 815 C CA . ASP A 1 99 ? 21.160 -3.506 1.856 1.00 73.81 99 ASP A CA 1
ATOM 816 C C . ASP A 1 99 ? 20.537 -4.157 3.108 1.00 73.81 99 ASP A C 1
ATOM 818 O O . ASP A 1 99 ? 21.004 -5.192 3.581 1.00 73.81 99 ASP A O 1
ATOM 822 N N . LYS A 1 100 ? 19.523 -3.522 3.708 1.00 80.81 100 LYS A N 1
ATOM 823 C CA . LYS A 1 100 ? 18.856 -3.945 4.946 1.00 80.81 100 LYS A CA 1
ATOM 824 C C . LYS A 1 100 ? 17.346 -3.777 4.828 1.00 80.81 100 LYS A C 1
ATOM 826 O O . LYS A 1 100 ? 16.863 -2.877 4.145 1.00 80.81 100 LYS A O 1
ATOM 831 N N . LEU A 1 101 ? 16.592 -4.627 5.523 1.00 80.69 101 LEU A N 1
ATOM 832 C CA . LEU A 1 101 ? 15.125 -4.606 5.503 1.00 80.69 101 LEU A CA 1
ATOM 833 C C . LEU A 1 101 ? 14.551 -3.500 6.404 1.00 80.69 101 LEU A C 1
ATOM 835 O O . LEU A 1 101 ? 13.502 -2.921 6.112 1.00 80.69 101 LEU A O 1
ATOM 839 N N . GLU A 1 102 ? 15.236 -3.206 7.506 1.00 87.19 102 GLU A N 1
ATOM 840 C CA . GLU A 1 102 ? 14.778 -2.307 8.564 1.00 87.19 102 GLU A CA 1
ATOM 841 C C . GLU A 1 102 ? 14.366 -0.908 8.065 1.00 87.19 102 GLU A C 1
ATOM 843 O O . GLU A 1 102 ? 13.299 -0.445 8.481 1.00 87.19 102 GLU A O 1
ATOM 848 N N . PRO A 1 103 ? 15.105 -0.233 7.157 1.00 87.62 103 PRO A N 1
ATOM 849 C CA . PRO A 1 103 ? 14.709 1.081 6.644 1.00 87.62 103 PRO A CA 1
ATOM 850 C C . PRO A 1 103 ? 13.340 1.083 5.954 1.00 87.62 103 PRO A C 1
ATOM 852 O O . PRO A 1 103 ? 12.539 1.999 6.168 1.00 87.62 103 PRO A O 1
ATOM 855 N N . TYR A 1 104 ? 13.035 0.045 5.167 1.00 87.62 104 TYR A N 1
ATOM 856 C CA . TYR A 1 104 ? 11.741 -0.097 4.498 1.00 87.62 104 TYR A CA 1
ATOM 857 C C . TYR A 1 104 ? 10.616 -0.328 5.508 1.00 87.62 104 TYR A C 1
ATOM 859 O O . TYR A 1 104 ? 9.572 0.325 5.437 1.00 87.62 104 TYR A O 1
ATOM 867 N N . VAL A 1 105 ? 10.835 -1.211 6.485 1.00 87.69 105 VAL A N 1
ATOM 868 C CA . VAL A 1 105 ? 9.845 -1.527 7.525 1.00 87.69 105 VAL A CA 1
ATOM 869 C C . VAL A 1 105 ? 9.527 -0.299 8.377 1.00 87.69 105 VAL A C 1
ATOM 871 O O . VAL A 1 105 ? 8.356 0.031 8.578 1.00 87.69 105 VAL A O 1
ATOM 874 N N . GLU A 1 106 ? 10.544 0.413 8.856 1.00 91.31 106 GLU A N 1
ATOM 875 C CA . GLU A 1 106 ? 10.344 1.570 9.731 1.00 91.31 106 GLU A CA 1
ATOM 876 C C . GLU A 1 106 ? 9.707 2.750 8.994 1.00 91.31 106 GLU A C 1
ATOM 878 O O . GLU A 1 106 ? 8.804 3.403 9.528 1.00 91.31 106 GLU A O 1
ATOM 883 N N . THR A 1 107 ? 10.088 2.975 7.735 1.00 90.88 107 THR A N 1
ATOM 884 C CA . THR A 1 107 ? 9.466 4.008 6.897 1.00 90.88 107 THR A CA 1
ATOM 885 C C . THR A 1 107 ? 7.993 3.696 6.635 1.00 90.88 107 THR A C 1
ATOM 887 O O . THR A 1 107 ? 7.143 4.576 6.774 1.00 90.88 107 THR A O 1
ATOM 890 N N . SER A 1 108 ? 7.662 2.434 6.356 1.00 94.06 108 SER A N 1
ATOM 891 C CA . SER A 1 108 ? 6.281 1.986 6.122 1.00 94.06 108 SER A CA 1
ATOM 892 C C . SER A 1 108 ? 5.414 2.128 7.370 1.00 94.06 108 SER A C 1
ATOM 894 O O . SER A 1 108 ? 4.306 2.662 7.301 1.00 94.06 108 SER A O 1
ATOM 896 N N . LYS A 1 109 ? 5.937 1.745 8.544 1.00 93.75 109 LYS A N 1
ATOM 897 C CA . LYS A 1 109 ? 5.259 1.956 9.834 1.00 93.75 109 LYS A CA 1
ATOM 898 C C . LYS A 1 109 ? 5.035 3.434 10.126 1.00 93.75 109 LYS A C 1
ATOM 900 O O . LYS A 1 109 ? 3.977 3.800 10.641 1.00 93.75 109 LYS A O 1
ATOM 905 N N . ARG A 1 110 ? 6.023 4.286 9.836 1.00 94.44 110 ARG A N 1
ATOM 906 C CA . ARG A 1 110 ? 5.896 5.734 10.021 1.00 94.44 110 ARG A CA 1
ATOM 907 C C . ARG A 1 110 ? 4.801 6.288 9.117 1.00 94.44 110 ARG A C 1
ATOM 909 O O . ARG A 1 110 ? 3.900 6.950 9.615 1.00 94.44 110 ARG A O 1
ATOM 916 N N . LEU A 1 111 ? 4.825 5.946 7.832 1.00 93.88 111 LEU A N 1
ATOM 917 C CA . LEU A 1 111 ? 3.822 6.385 6.864 1.00 93.88 111 LEU A CA 1
ATOM 918 C C . LEU A 1 111 ? 2.412 5.904 7.233 1.00 93.88 111 LEU A C 1
ATOM 920 O O . LEU A 1 111 ? 1.467 6.685 7.180 1.00 93.88 111 LEU A O 1
ATOM 924 N N . TYR A 1 112 ? 2.277 4.658 7.692 1.00 96.19 112 TYR A N 1
ATOM 925 C CA . TYR A 1 112 ? 1.015 4.126 8.203 1.00 96.19 112 TYR A CA 1
ATOM 926 C C . TYR A 1 112 ? 0.471 4.973 9.362 1.00 96.19 112 TYR A C 1
ATOM 928 O O . TYR A 1 112 ? -0.675 5.415 9.316 1.00 96.19 112 TYR A O 1
ATOM 936 N N . LYS A 1 113 ? 1.301 5.260 10.375 1.00 93.81 113 LYS A N 1
ATOM 937 C CA . LYS A 1 113 ? 0.914 6.084 11.535 1.00 93.81 113 LYS A CA 1
ATOM 938 C C . LYS A 1 113 ? 0.576 7.528 11.157 1.00 93.81 113 LYS A C 1
ATOM 940 O O . LYS A 1 113 ? -0.261 8.141 11.812 1.00 93.81 113 LYS A O 1
ATOM 945 N N . GLU A 1 114 ? 1.210 8.067 10.119 1.00 93.88 114 GLU A N 1
ATOM 946 C CA . GLU A 1 114 ? 0.871 9.389 9.589 1.00 93.88 114 GLU A CA 1
ATOM 947 C C . GLU A 1 114 ? -0.457 9.376 8.826 1.00 93.88 114 GLU A C 1
ATOM 949 O O . GLU A 1 114 ? -1.200 10.352 8.885 1.00 93.88 114 GLU A O 1
ATOM 954 N N . LEU A 1 115 ? -0.797 8.285 8.135 1.00 92.50 115 LEU A N 1
ATOM 955 C CA . LEU A 1 115 ? -2.036 8.175 7.363 1.00 92.50 115 LEU A CA 1
ATOM 956 C C . LEU A 1 115 ? -3.262 7.903 8.228 1.00 92.50 115 LEU A C 1
ATOM 958 O O . LEU A 1 115 ? -4.295 8.546 8.033 1.00 92.50 115 LEU A O 1
ATOM 962 N N . VAL A 1 116 ? -3.166 6.972 9.176 1.00 92.56 116 VAL A N 1
ATOM 963 C CA . VAL A 1 116 ? -4.328 6.506 9.938 1.00 92.56 116 VAL A CA 1
ATOM 964 C C . VAL A 1 116 ? -4.286 6.957 11.388 1.00 92.56 116 VAL A C 1
ATOM 966 O O . VAL A 1 116 ? -3.235 7.034 12.019 1.00 92.56 116 VAL A O 1
ATOM 969 N N . ARG A 1 117 ? -5.461 7.218 11.954 1.00 91.25 117 ARG A N 1
ATOM 970 C CA . ARG A 1 117 ? -5.616 7.499 13.379 1.00 91.25 117 ARG A CA 1
ATOM 971 C C . ARG A 1 117 ? -6.012 6.228 14.116 1.00 91.25 117 ARG A C 1
ATOM 973 O O . ARG A 1 117 ? -6.959 5.554 13.725 1.00 91.25 117 ARG A O 1
ATOM 980 N N . ALA A 1 118 ? -5.345 5.944 15.229 1.00 91.75 118 ALA A N 1
ATOM 981 C CA . ALA A 1 118 ? -5.810 4.958 16.197 1.00 91.75 118 ALA A CA 1
ATOM 982 C C . ALA A 1 118 ? -6.705 5.627 17.250 1.00 91.75 118 ALA A C 1
ATOM 984 O O . ALA A 1 118 ? -6.462 6.763 17.666 1.00 91.75 118 ALA A O 1
ATOM 985 N N . GLN A 1 119 ? -7.732 4.921 17.707 1.00 90.25 119 GLN A N 1
ATOM 986 C CA . GLN A 1 119 ? -8.583 5.353 18.807 1.00 90.25 119 GLN A CA 1
ATOM 987 C C . GLN A 1 119 ? -8.948 4.182 19.705 1.00 90.25 119 GLN A C 1
ATOM 989 O O . GLN A 1 119 ? -8.965 3.035 19.270 1.00 90.25 119 GLN A O 1
ATOM 994 N N . LYS A 1 120 ? -9.271 4.476 20.962 1.00 92.12 120 LYS A N 1
ATOM 995 C CA . LYS A 1 120 ? -9.855 3.489 21.863 1.00 92.12 120 LYS A CA 1
ATOM 996 C C . LYS A 1 120 ? -11.356 3.431 21.607 1.00 92.12 120 LYS A C 1
ATOM 998 O O . LYS A 1 120 ? -12.022 4.462 21.661 1.00 92.12 120 LYS A O 1
ATOM 1003 N N . ASP A 1 121 ? -11.867 2.247 21.313 1.00 87.38 121 ASP A N 1
ATOM 1004 C CA . ASP A 1 121 ? -13.295 2.011 21.182 1.00 87.38 121 ASP A CA 1
ATOM 1005 C C . ASP A 1 121 ? -13.990 2.232 22.543 1.00 87.38 121 ASP A C 1
ATOM 1007 O O . ASP A 1 121 ? -13.579 1.615 23.532 1.00 87.38 121 ASP A O 1
ATOM 1011 N N . PRO A 1 122 ? -15.010 3.106 22.643 1.00 86.25 122 PRO A N 1
ATOM 1012 C CA . PRO A 1 122 ? -15.640 3.427 23.924 1.00 86.25 122 PRO A CA 1
ATOM 1013 C C . PRO A 1 122 ? -16.379 2.251 24.573 1.00 86.25 122 PRO A C 1
ATOM 1015 O O . PRO A 1 122 ? -16.494 2.219 25.795 1.00 86.25 122 PRO A O 1
ATOM 1018 N N . GLY A 1 123 ? -16.886 1.302 23.777 1.00 91.06 123 GLY A N 1
ATOM 1019 C CA . GLY A 1 123 ? -17.653 0.161 24.281 1.00 91.06 123 GLY A CA 1
ATOM 1020 C C . GLY A 1 123 ? -16.767 -0.987 24.762 1.00 91.06 123 GLY A C 1
ATOM 1021 O O . GLY A 1 123 ? -16.945 -1.501 25.861 1.00 91.06 123 GLY A O 1
ATOM 1022 N N . SER A 1 124 ? -15.792 -1.383 23.947 1.00 91.81 124 SER A N 1
ATOM 1023 C CA . SER A 1 124 ? -14.908 -2.525 24.213 1.00 91.81 124 SER A CA 1
ATOM 1024 C C . SER A 1 124 ? -13.600 -2.151 24.912 1.00 91.81 124 SER A C 1
ATOM 1026 O O . SER A 1 124 ? -12.911 -3.023 25.441 1.00 91.81 124 SER A O 1
ATOM 1028 N N . GLY A 1 125 ? -13.208 -0.875 24.882 1.00 91.44 125 GLY A N 1
ATOM 1029 C CA . GLY A 1 125 ? -11.928 -0.403 25.402 1.00 91.44 125 GLY A CA 1
ATOM 1030 C C . GLY A 1 125 ? -10.706 -0.843 24.586 1.00 91.44 125 GLY A C 1
ATOM 1031 O O . GLY A 1 125 ? -9.579 -0.582 25.011 1.00 91.44 125 GLY A O 1
ATOM 1032 N N . LYS A 1 126 ? -10.886 -1.500 23.435 1.00 93.81 126 LYS A N 1
ATOM 1033 C CA . LYS A 1 126 ? -9.785 -1.940 22.566 1.00 93.81 126 LYS A CA 1
ATOM 1034 C C . LYS A 1 126 ? -9.321 -0.808 21.651 1.00 93.81 126 LYS A C 1
ATOM 1036 O O . LYS A 1 126 ? -10.094 0.080 21.309 1.00 93.81 126 LYS A O 1
ATOM 1041 N N . ILE A 1 127 ? -8.047 -0.824 21.264 1.00 92.50 127 ILE A N 1
ATOM 1042 C CA . ILE A 1 127 ? -7.527 0.111 20.259 1.00 92.50 127 ILE A CA 1
ATOM 1043 C C . ILE A 1 127 ? -7.973 -0.376 18.880 1.00 92.50 127 ILE A C 1
ATOM 1045 O O . ILE A 1 127 ? -7.796 -1.546 18.555 1.00 92.50 127 ILE A O 1
ATOM 1049 N N . GLN A 1 128 ? -8.524 0.529 18.080 1.00 90.31 128 GLN A N 1
ATOM 1050 C CA . GLN A 1 128 ? -8.932 0.289 16.702 1.00 90.31 128 GLN A CA 1
ATOM 1051 C C . GLN A 1 128 ? -8.494 1.440 15.798 1.00 90.31 128 GLN A C 1
ATOM 1053 O O . GLN A 1 128 ? -8.258 2.561 16.258 1.00 90.31 128 GLN A O 1
ATOM 1058 N N . VAL A 1 129 ? -8.406 1.172 14.500 1.00 92.31 129 VAL A N 1
ATOM 1059 C CA . VAL A 1 129 ? -8.169 2.213 13.499 1.00 92.31 129 VAL A CA 1
ATOM 1060 C C . VAL A 1 129 ? -9.470 2.991 13.293 1.00 92.31 129 VAL A C 1
ATOM 1062 O O . VAL A 1 129 ? -10.517 2.413 13.029 1.00 92.31 129 VAL A O 1
ATOM 1065 N N . ALA A 1 130 ? -9.415 4.309 13.477 1.00 91.19 130 ALA A N 1
ATOM 1066 C CA . ALA A 1 130 ? -10.543 5.222 13.304 1.00 91.19 130 ALA A CA 1
ATOM 1067 C C . ALA A 1 130 ? -10.737 5.649 11.843 1.00 91.19 130 ALA A C 1
ATOM 1069 O O . ALA A 1 130 ? -11.838 6.026 11.448 1.00 91.19 130 ALA A O 1
ATOM 1070 N N . SER A 1 131 ? -9.650 5.652 11.071 1.00 92.81 131 SER A N 1
ATOM 1071 C CA . SER A 1 131 ? -9.648 6.079 9.676 1.00 92.81 131 SER A CA 1
ATOM 1072 C C . SER A 1 131 ? -10.098 4.953 8.752 1.00 92.81 131 SER A C 1
ATOM 1074 O O . SER A 1 131 ? -9.714 3.801 8.940 1.00 92.81 131 SER A O 1
ATOM 1076 N N . VAL A 1 132 ? -10.843 5.301 7.707 1.00 94.56 132 VAL A N 1
ATOM 1077 C CA . VAL A 1 132 ? -11.143 4.392 6.594 1.00 94.56 132 VAL A CA 1
ATOM 1078 C C . VAL A 1 132 ? -10.252 4.776 5.422 1.00 94.56 132 VAL A C 1
ATOM 1080 O O . VAL A 1 132 ? -10.173 5.954 5.075 1.00 94.56 132 VAL A O 1
ATOM 1083 N N . VAL A 1 133 ? -9.562 3.805 4.827 1.00 94.94 133 VAL A N 1
ATOM 1084 C CA . VAL A 1 133 ? -8.610 4.056 3.739 1.00 94.94 133 VAL A CA 1
ATOM 1085 C C . VAL A 1 133 ? -9.105 3.413 2.456 1.00 94.94 133 VAL A C 1
ATOM 1087 O O . VAL A 1 133 ? -9.414 2.227 2.430 1.00 94.94 133 VAL A O 1
ATOM 1090 N N . TYR A 1 134 ? -9.151 4.205 1.389 1.00 95.44 134 TYR A N 1
ATOM 1091 C CA . TYR A 1 134 ? -9.521 3.756 0.052 1.00 95.44 134 TYR A CA 1
ATOM 1092 C C . TYR A 1 134 ? -8.317 3.820 -0.876 1.00 95.44 134 TYR A C 1
ATOM 1094 O O . TYR A 1 134 ? -7.603 4.823 -0.890 1.00 95.44 134 TYR A O 1
ATOM 1102 N N . LYS A 1 135 ? -8.135 2.785 -1.700 1.00 95.38 135 LYS A N 1
ATOM 1103 C CA . LYS A 1 135 ? -7.299 2.872 -2.898 1.00 95.38 135 LYS A CA 1
ATOM 1104 C C . LYS A 1 135 ? -8.141 3.452 -4.033 1.00 95.38 135 LYS A C 1
ATOM 1106 O O . LYS A 1 135 ? -9.149 2.870 -4.429 1.00 95.38 135 LYS A O 1
ATOM 1111 N N . VAL A 1 136 ? -7.748 4.614 -4.534 1.00 93.94 136 VAL A N 1
ATOM 1112 C CA . VAL A 1 136 ? -8.444 5.311 -5.614 1.00 93.94 136 VAL A CA 1
ATOM 1113 C C . VAL A 1 136 ? -7.921 4.782 -6.944 1.00 93.94 1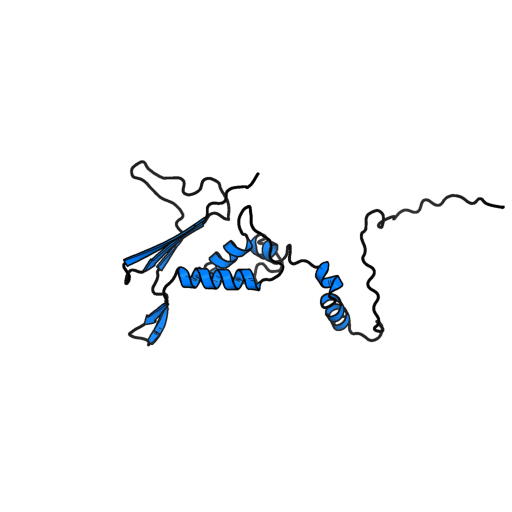36 VAL A C 1
ATOM 1115 O O . VAL A 1 136 ? -6.764 4.997 -7.289 1.00 93.94 136 VAL A O 1
ATOM 1118 N N . ASN A 1 137 ? -8.785 4.098 -7.692 1.00 90.94 137 ASN A N 1
ATOM 1119 C CA . ASN A 1 137 ? -8.421 3.498 -8.980 1.00 90.94 137 ASN A CA 1
ATOM 1120 C C . ASN A 1 137 ? -8.853 4.347 -10.187 1.00 90.94 137 ASN A C 1
ATOM 1122 O O . ASN A 1 137 ? -8.329 4.165 -11.282 1.00 90.94 137 ASN A O 1
ATOM 1126 N N . ALA A 1 138 ? -9.809 5.261 -10.009 1.00 89.75 138 ALA A N 1
ATOM 1127 C CA . ALA A 1 138 ? -10.321 6.119 -11.072 1.00 89.75 138 ALA A CA 1
ATOM 1128 C C . ALA A 1 138 ? -10.914 7.411 -10.501 1.00 89.75 138 ALA A C 1
ATOM 1130 O O . ALA A 1 138 ? -11.401 7.435 -9.369 1.00 89.75 138 ALA A O 1
ATOM 1131 N N . VAL A 1 139 ? -10.903 8.471 -11.311 1.00 87.50 139 VAL A N 1
ATOM 1132 C CA . VAL A 1 139 ? -11.553 9.753 -11.016 1.00 87.50 139 VAL A CA 1
ATOM 1133 C C . VAL A 1 139 ? -12.390 10.153 -12.230 1.00 87.50 139 VAL A C 1
ATOM 1135 O O . VAL A 1 139 ? -11.940 10.027 -13.368 1.00 87.50 139 VAL A O 1
ATOM 1138 N N . CYS A 1 140 ? -13.613 10.622 -11.991 1.00 89.44 140 CYS A N 1
ATOM 1139 C CA . CYS A 1 140 ? -14.493 11.158 -13.028 1.00 89.44 140 CYS A CA 1
ATOM 1140 C C . CYS A 1 140 ? -14.708 12.651 -12.779 1.00 89.44 140 CYS A C 1
ATOM 1142 O O . CYS A 1 140 ? -15.115 13.040 -11.685 1.00 89.44 140 CYS A O 1
ATOM 1144 N N . ALA A 1 141 ? -14.428 13.471 -13.788 1.00 86.00 141 ALA A N 1
ATOM 1145 C CA . ALA A 1 141 ? -14.805 14.876 -13.827 1.00 86.00 141 ALA A CA 1
ATOM 1146 C C . ALA A 1 141 ? -16.173 15.031 -14.511 1.00 86.00 141 ALA A C 1
ATOM 1148 O O . ALA A 1 141 ? -16.693 14.087 -15.108 1.00 86.00 141 ALA A O 1
ATOM 1149 N N . GLU A 1 142 ? -16.744 16.235 -14.482 1.00 90.75 142 GLU A N 1
ATOM 1150 C CA . GLU A 1 142 ? -17.986 16.543 -15.213 1.00 90.75 142 GLU A CA 1
ATOM 1151 C C . GLU A 1 142 ? -17.857 16.284 -16.724 1.00 90.75 142 GLU A C 1
ATOM 1153 O O . GLU A 1 142 ? -18.822 15.909 -17.383 1.00 90.75 142 GLU A O 1
ATOM 1158 N N . SER A 1 143 ? -16.645 16.425 -17.264 1.00 89.81 143 SER A N 1
ATOM 1159 C CA . SER A 1 143 ? -16.301 16.131 -18.658 1.00 89.81 143 SER A CA 1
ATOM 1160 C C . SER A 1 143 ? -16.080 14.641 -18.955 1.00 89.81 143 SER A C 1
ATOM 1162 O O . SER A 1 143 ? -15.837 14.288 -20.109 1.00 89.81 143 SER A O 1
ATOM 1164 N N . GLY A 1 144 ? -16.163 13.767 -17.948 1.00 90.00 144 GLY A N 1
ATOM 1165 C CA . GLY A 1 144 ? -15.972 12.323 -18.074 1.00 90.00 144 GLY A CA 1
ATOM 1166 C C . GLY A 1 144 ? -14.761 11.776 -17.302 1.00 90.00 144 GLY A C 1
ATOM 1167 O O . GLY A 1 144 ? -14.198 12.454 -16.437 1.00 90.00 144 GLY A O 1
ATOM 1168 N N . PRO A 1 145 ? -14.368 10.516 -17.570 1.00 88.81 145 PRO A N 1
ATOM 1169 C CA . PRO A 1 145 ? -13.239 9.869 -16.907 1.00 88.81 145 PRO A CA 1
ATOM 1170 C C . PRO A 1 145 ? -11.930 10.629 -17.130 1.00 88.81 145 PRO A C 1
ATOM 1172 O O . PRO A 1 145 ? -11.623 11.038 -18.249 1.00 88.81 145 PRO A O 1
ATOM 1175 N N . MET A 1 146 ? -11.136 10.776 -16.072 1.00 88.56 146 MET A N 1
ATOM 1176 C CA . MET A 1 146 ? -9.835 11.434 -16.121 1.00 88.56 146 MET A CA 1
ATOM 1177 C C . MET A 1 146 ? -8.723 10.427 -15.823 1.00 88.56 146 MET A C 1
ATOM 1179 O O . MET A 1 146 ? -8.848 9.593 -14.923 1.00 88.56 146 MET A O 1
ATOM 1183 N N . ALA A 1 147 ? -7.624 10.510 -16.574 1.00 88.81 147 ALA A N 1
ATOM 1184 C CA . ALA A 1 147 ? -6.449 9.687 -16.320 1.00 88.81 147 ALA A CA 1
ATOM 1185 C C . ALA A 1 147 ? -5.842 10.052 -14.957 1.00 88.81 147 ALA A C 1
ATOM 1187 O O . ALA A 1 147 ? -5.490 11.207 -14.719 1.00 88.81 147 ALA A O 1
ATOM 1188 N N . LEU A 1 148 ? -5.730 9.063 -14.067 1.00 89.06 148 LEU A N 1
ATOM 1189 C CA . LEU A 1 148 ? -5.192 9.273 -12.724 1.00 89.06 148 LEU A CA 1
ATOM 1190 C C . LEU A 1 148 ? -3.660 9.346 -12.709 1.00 89.06 148 LEU A C 1
ATOM 1192 O O . LEU A 1 148 ? -3.097 10.036 -11.869 1.00 89.06 148 LEU A O 1
ATOM 1196 N N . TYR A 1 149 ? -2.996 8.656 -13.638 1.00 89.31 149 TYR A N 1
ATOM 1197 C CA . TYR A 1 149 ? -1.540 8.569 -13.719 1.00 89.31 149 TYR A CA 1
ATOM 1198 C C . TYR A 1 149 ? -1.053 8.882 -15.141 1.00 89.31 149 TYR A C 1
ATOM 1200 O O . TYR A 1 149 ? -1.756 8.566 -16.104 1.00 89.31 149 TYR A O 1
ATOM 1208 N N . PRO A 1 150 ? 0.149 9.466 -15.297 1.00 86.62 150 PRO A N 1
ATOM 1209 C CA . PRO A 1 150 ? 0.713 9.809 -16.602 1.00 86.62 150 PRO A CA 1
ATOM 1210 C C . PRO A 1 150 ? 1.243 8.591 -17.375 1.00 86.62 150 PRO A C 1
ATOM 1212 O O . PRO A 1 150 ? 1.328 8.632 -18.598 1.00 86.62 150 PRO A O 1
ATOM 1215 N N . THR A 1 151 ? 1.612 7.513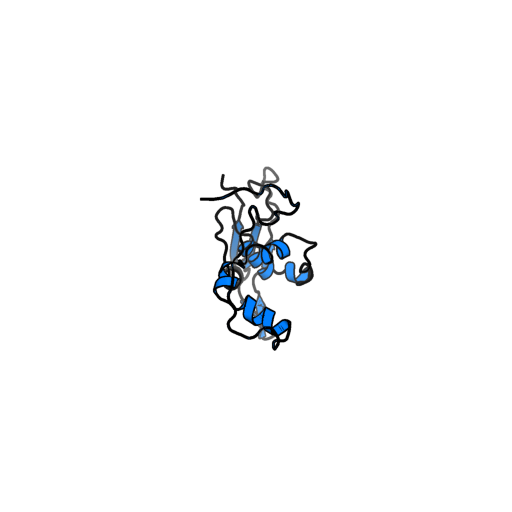 -16.678 1.00 84.62 151 THR A N 1
ATOM 1216 C CA . THR A 1 151 ? 2.127 6.268 -17.267 1.00 84.62 151 THR A CA 1
ATOM 1217 C C . THR A 1 151 ? 1.447 5.064 -16.624 1.00 84.62 151 THR A C 1
ATOM 1219 O O . THR A 1 151 ? 0.858 5.195 -15.553 1.00 84.62 151 THR A O 1
ATOM 1222 N N . SER A 1 152 ? 1.518 3.889 -17.255 1.00 83.94 152 SER A N 1
ATOM 1223 C CA . SER A 1 152 ? 1.125 2.631 -16.611 1.00 83.94 152 SER A CA 1
ATOM 1224 C C . SER A 1 152 ? 2.315 2.059 -15.846 1.00 83.94 152 SER A C 1
ATOM 1226 O O . SER A 1 152 ? 3.365 1.806 -16.432 1.00 83.94 152 SER A O 1
ATOM 1228 N N . SER A 1 153 ? 2.160 1.866 -14.539 1.00 85.69 153 SER A N 1
ATOM 1229 C CA . SER A 1 153 ? 3.172 1.261 -13.677 1.00 85.69 153 SER A CA 1
ATOM 1230 C C . SER A 1 153 ? 2.501 0.606 -12.476 1.00 85.69 153 SER A C 1
ATOM 1232 O O . SER A 1 153 ? 1.570 1.176 -11.903 1.00 85.69 153 SER A O 1
ATOM 1234 N N . ARG A 1 154 ? 3.015 -0.554 -12.040 1.00 83.69 154 ARG A N 1
ATOM 1235 C CA . ARG A 1 154 ? 2.619 -1.202 -10.768 1.00 83.69 154 ARG A CA 1
ATOM 1236 C C . ARG A 1 154 ? 2.861 -0.289 -9.564 1.00 83.69 154 ARG A C 1
ATOM 1238 O O . ARG A 1 154 ? 2.246 -0.454 -8.516 1.00 83.69 154 ARG A O 1
ATOM 1245 N N . GLN A 1 155 ? 3.724 0.697 -9.763 1.00 87.25 155 GLN A N 1
ATOM 1246 C CA . GLN A 1 155 ? 4.148 1.645 -8.763 1.00 87.25 155 GLN A CA 1
ATOM 1247 C C . GLN A 1 155 ? 3.345 2.934 -8.738 1.00 87.25 155 GLN A C 1
ATOM 1249 O O . GLN A 1 155 ? 3.610 3.818 -7.938 1.00 87.25 155 GLN A O 1
ATOM 1254 N N . ASN A 1 156 ? 2.299 3.015 -9.549 1.00 90.31 156 ASN A N 1
ATOM 1255 C CA . ASN A 1 156 ? 1.273 4.019 -9.365 1.00 90.31 156 ASN A CA 1
ATOM 1256 C C . ASN A 1 156 ? 0.351 3.633 -8.211 1.00 90.31 156 ASN A C 1
ATOM 1258 O O . ASN A 1 156 ? -0.213 2.537 -8.187 1.00 90.31 156 ASN A O 1
ATOM 1262 N N . PHE A 1 157 ? 0.144 4.557 -7.279 1.00 93.75 157 PHE A N 1
ATOM 1263 C CA . PHE A 1 157 ? -0.828 4.367 -6.213 1.00 93.75 157 PHE A CA 1
ATOM 1264 C C . PHE A 1 157 ? -1.423 5.684 -5.744 1.00 93.75 157 PHE A C 1
ATOM 1266 O O . PHE A 1 157 ? -0.802 6.745 -5.785 1.00 93.75 157 PHE A O 1
ATOM 1273 N N . PHE A 1 158 ? -2.673 5.608 -5.304 1.00 95.38 158 PHE A N 1
ATOM 1274 C CA . PHE A 1 158 ? -3.370 6.719 -4.690 1.00 95.38 158 PHE A CA 1
ATOM 1275 C C . PHE A 1 158 ? -4.229 6.189 -3.546 1.00 95.38 158 PHE A C 1
ATOM 1277 O O . PHE A 1 158 ? -5.187 5.454 -3.771 1.00 95.38 158 PHE A O 1
ATOM 1284 N N . TYR A 1 159 ? -3.878 6.563 -2.320 1.00 96.38 159 TYR A N 1
ATOM 1285 C CA . TYR A 1 159 ? -4.645 6.262 -1.122 1.00 96.38 159 TYR A CA 1
ATOM 1286 C C . TYR A 1 159 ? -5.295 7.528 -0.568 1.00 96.38 159 TYR A C 1
ATOM 1288 O O . TYR A 1 159 ? -4.641 8.563 -0.419 1.00 96.38 159 TYR A O 1
ATOM 1296 N N . ALA A 1 160 ? -6.575 7.423 -0.223 1.00 95.44 160 ALA A N 1
ATOM 1297 C CA . ALA A 1 160 ? -7.321 8.440 0.502 1.00 95.44 160 ALA A CA 1
ATOM 1298 C C . ALA A 1 160 ? -7.710 7.888 1.878 1.00 95.44 160 ALA A C 1
ATOM 1300 O O . ALA A 1 160 ? -8.562 7.006 1.982 1.00 95.44 160 ALA A O 1
ATOM 1301 N N . ALA A 1 161 ? -7.072 8.398 2.930 1.00 95.06 161 ALA A N 1
ATOM 1302 C CA . ALA A 1 161 ? -7.384 8.071 4.315 1.00 95.06 161 ALA A CA 1
ATOM 1303 C C . ALA A 1 161 ? -8.341 9.121 4.888 1.00 95.06 161 ALA A C 1
ATOM 1305 O O . ALA A 1 161 ? -7.996 10.298 4.998 1.00 95.06 161 ALA A O 1
ATOM 1306 N N . ILE A 1 162 ? -9.549 8.693 5.240 1.00 94.75 162 ILE A N 1
ATOM 1307 C CA . ILE A 1 162 ? -10.633 9.551 5.715 1.00 94.75 162 ILE A CA 1
ATOM 1308 C C . ILE A 1 162 ? -10.803 9.343 7.218 1.00 94.75 162 ILE A C 1
ATOM 1310 O O . ILE A 1 162 ? -11.066 8.230 7.672 1.00 94.75 162 ILE A O 1
ATOM 1314 N N . ASP A 1 163 ? -10.689 10.422 7.987 1.00 91.56 163 ASP A N 1
ATOM 1315 C CA . ASP A 1 163 ? -11.082 10.473 9.393 1.00 91.56 163 ASP A CA 1
ATOM 1316 C C . ASP A 1 163 ? -12.381 11.290 9.524 1.00 91.56 163 ASP A C 1
ATOM 1318 O O . ASP A 1 163 ? -12.346 12.527 9.474 1.00 91.56 163 ASP A O 1
ATOM 1322 N N . PRO A 1 164 ? -13.545 10.630 9.684 1.00 85.50 164 PRO A N 1
ATOM 1323 C CA . PRO A 1 164 ? -14.828 11.324 9.762 1.00 85.50 164 PRO A CA 1
ATOM 1324 C C . PRO A 1 164 ? -14.972 12.149 11.047 1.00 85.50 164 PRO A C 1
ATOM 1326 O O . PRO A 1 164 ? -15.645 13.180 11.045 1.00 85.50 164 PRO A O 1
ATOM 1329 N N . THR A 1 165 ? -14.315 11.737 12.134 1.00 86.12 165 THR A N 1
ATOM 1330 C CA . THR A 1 165 ? -14.389 12.413 13.434 1.00 86.12 165 THR A CA 1
ATOM 1331 C C . THR A 1 165 ? -13.633 13.735 13.397 1.00 86.12 165 THR A C 1
ATOM 1333 O O . THR A 1 165 ? -14.123 14.744 13.900 1.00 86.12 165 THR A O 1
ATOM 1336 N N . GLN A 1 166 ? -12.454 13.749 12.771 1.00 86.25 166 GLN A N 1
ATOM 1337 C CA . GLN A 1 166 ? -11.654 14.966 12.600 1.00 86.25 166 GLN A CA 1
ATOM 1338 C C . GLN A 1 166 ? -12.036 15.779 11.359 1.00 86.25 166 GLN A C 1
ATOM 1340 O O . GLN A 1 166 ? -11.526 16.884 11.188 1.00 86.25 166 GLN A O 1
ATOM 1345 N N . ARG A 1 167 ? -12.927 15.256 10.503 1.00 90.69 167 ARG A N 1
ATOM 1346 C CA . ARG A 1 167 ? -13.265 15.838 9.192 1.00 90.69 167 ARG A CA 1
ATOM 1347 C C . ARG A 1 167 ? -12.010 16.096 8.352 1.00 90.69 167 ARG A C 1
ATOM 1349 O O . ARG A 1 167 ? -11.870 17.144 7.727 1.00 90.69 167 ARG A O 1
ATOM 1356 N N . LEU A 1 168 ? -11.089 15.135 8.374 1.00 91.94 168 LEU A N 1
ATOM 1357 C CA . LEU A 1 168 ? -9.786 15.229 7.730 1.00 91.94 168 LEU A CA 1
ATOM 1358 C C . LEU A 1 168 ? -9.647 14.133 6.676 1.00 91.94 168 LEU A C 1
ATOM 1360 O O . LEU A 1 168 ? -9.963 12.972 6.932 1.00 91.94 168 LEU A O 1
ATOM 1364 N N . VAL A 1 169 ? -9.124 14.502 5.509 1.00 93.50 169 VAL A N 1
ATOM 1365 C CA . VAL A 1 169 ? -8.721 13.553 4.471 1.00 93.50 169 VAL A CA 1
ATOM 1366 C C . VAL A 1 169 ? -7.227 13.713 4.231 1.00 93.50 169 VAL A C 1
ATOM 1368 O O . VAL A 1 169 ? -6.758 14.813 3.943 1.00 93.50 169 VAL A O 1
ATOM 1371 N N . LYS A 1 170 ? -6.481 12.616 4.356 1.00 95.38 170 LYS A N 1
ATOM 1372 C CA . LYS A 1 170 ? -5.057 12.548 4.021 1.00 95.38 170 LYS A CA 1
ATOM 1373 C C . LYS A 1 170 ? -4.900 11.788 2.716 1.00 95.38 170 LYS A C 1
ATOM 1375 O O . LYS A 1 170 ? -5.432 10.690 2.561 1.00 95.38 170 LYS A O 1
ATOM 1380 N N . LEU A 1 171 ? -4.178 12.391 1.783 1.00 94.94 171 LEU A N 1
ATOM 1381 C CA . LEU A 1 171 ? -3.948 11.843 0.455 1.00 94.94 171 LEU A CA 1
ATOM 1382 C C . LEU A 1 171 ? -2.488 11.415 0.345 1.00 94.94 171 LEU A C 1
ATOM 1384 O O . LEU A 1 171 ? -1.588 12.217 0.586 1.00 94.94 171 LEU A O 1
ATOM 1388 N N . LEU A 1 172 ? -2.264 10.162 -0.037 1.00 95.25 172 LEU A N 1
ATOM 1389 C CA . LEU A 1 172 ? -0.956 9.655 -0.428 1.00 95.25 172 LEU A CA 1
ATOM 1390 C C . LEU A 1 172 ? -1.024 9.264 -1.897 1.00 95.25 172 LEU A C 1
ATOM 1392 O O . LEU A 1 172 ? -1.665 8.279 -2.252 1.00 95.25 172 LEU A O 1
ATOM 1396 N N . TYR A 1 173 ? -0.364 10.046 -2.739 1.00 93.94 173 TYR A N 1
ATOM 1397 C CA . TYR A 1 173 ? -0.357 9.867 -4.182 1.00 93.94 173 TYR A CA 1
ATOM 1398 C C . TYR A 1 173 ? 1.075 9.706 -4.680 1.00 93.94 173 TYR A C 1
ATOM 1400 O O . TYR A 1 173 ? 1.948 10.507 -4.343 1.00 93.94 173 TYR A O 1
ATOM 1408 N N . HIS A 1 174 ? 1.297 8.693 -5.509 1.00 92.56 174 HIS A N 1
ATOM 1409 C CA . HIS A 1 174 ? 2.533 8.505 -6.247 1.00 92.56 174 HIS A CA 1
ATOM 1410 C C . HIS A 1 174 ? 2.215 8.108 -7.686 1.00 92.56 174 HIS A C 1
ATOM 1412 O O . HIS A 1 174 ? 1.439 7.186 -7.945 1.00 92.56 174 HIS A O 1
ATOM 1418 N N . ALA A 1 175 ? 2.841 8.824 -8.613 1.00 90.75 175 ALA A N 1
ATOM 1419 C CA . ALA A 1 175 ? 2.847 8.511 -10.027 1.00 90.75 175 ALA A CA 1
ATOM 1420 C C . ALA A 1 175 ? 4.277 8.197 -10.437 1.00 90.75 175 ALA A C 1
ATOM 1422 O O . ALA A 1 175 ? 5.175 9.025 -10.264 1.00 90.75 175 ALA A O 1
ATOM 1423 N N . TYR A 1 176 ? 4.474 7.012 -10.996 1.00 84.06 176 TYR A N 1
ATOM 1424 C CA . TYR A 1 176 ? 5.753 6.622 -11.540 1.00 84.06 176 TYR A CA 1
ATOM 1425 C C . TYR A 1 176 ? 6.050 7.441 -12.796 1.00 84.06 176 TYR A C 1
ATOM 1427 O O . TYR A 1 176 ? 5.252 7.512 -13.738 1.00 84.06 176 TYR A O 1
ATOM 1435 N N . VAL A 1 177 ? 7.232 8.041 -12.807 1.00 79.50 177 VAL A N 1
ATOM 1436 C CA . VAL A 1 177 ? 7.790 8.712 -13.974 1.00 79.50 177 VAL A CA 1
ATOM 1437 C C . VAL A 1 177 ? 9.158 8.089 -14.212 1.00 79.50 177 VAL A C 1
ATOM 1439 O O . VAL A 1 177 ? 9.980 8.123 -13.287 1.00 79.50 177 VAL A O 1
ATOM 1442 N N . PRO A 1 178 ? 9.414 7.498 -15.392 1.00 70.38 178 PRO A N 1
ATOM 1443 C CA . PRO A 1 178 ? 10.752 7.040 -15.717 1.00 70.38 178 PRO A CA 1
ATOM 1444 C C . PRO A 1 178 ? 11.694 8.243 -15.660 1.00 70.38 178 PRO A C 1
ATOM 1446 O O . PRO A 1 178 ? 11.407 9.317 -16.188 1.00 70.38 178 PRO A O 1
ATOM 1449 N N . TYR A 1 17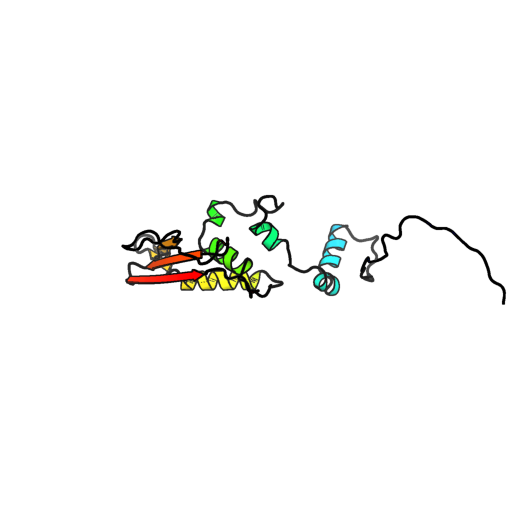9 ? 12.794 8.075 -14.945 1.00 63.16 179 TYR A N 1
ATOM 1450 C CA . TYR A 1 179 ? 13.974 8.886 -15.194 1.00 63.16 179 TYR A CA 1
ATOM 1451 C C . TYR A 1 179 ? 14.611 8.277 -16.455 1.00 63.16 179 TYR A C 1
ATOM 1453 O O . TYR A 1 179 ? 14.485 7.070 -16.580 1.00 63.16 179 TYR A O 1
ATOM 1461 N N . TRP A 1 180 ? 15.219 9.071 -17.347 1.00 51.84 180 TRP A N 1
ATOM 1462 C CA . TRP A 1 180 ? 15.699 8.754 -18.722 1.00 51.84 180 TRP A CA 1
ATOM 1463 C C . TRP A 1 180 ? 14.650 8.608 -19.844 1.00 51.84 180 TRP A C 1
ATOM 1465 O O . TRP A 1 180 ? 13.764 7.728 -19.793 1.00 51.84 180 TRP A O 1
#

pLDDT: mean 76.26, std 18.6, range [28.73, 96.38]

Secondary structure (DSSP, 8-state):
----------S--TTTT---------S-GGGS-HHHHHHHHHT-HHHHTTS-SSSHHHHHHH-TTSTTTTSS-HHHHHSHHHHHHHHHHH--TTPPP-SSSHHHHHHHHHHHHHH--EEE-TTT--EEE--EEEE---EEETTEEE-S-SS--TT-EEEEEEETTTTEEEEEEE------

InterPro domains:
  IPR029416 Cilia- and flagella-associated protein 300 [PF14926] (51-174)
  IPR029416 Cilia- and flagella-associated protein 300 [PTHR31078] (51-176)

Sequence (180 aa):
MVGFGGLARDHRDLLRNMKYMVVRYTKHYHKMQGQELLTDLFNDGEVQKVLQISDLLREYLLNEDSENAGLYTDEERDELLWRLFEHMVLGGSCSQFEDKLEPYVETSKRLYKELVRAQKDPGSGKIQVASVVYKVNAVCAESGPMALYPTSSRQNFFYAAIDPTQRLVKLLYHAYVPYW